Protein AF-A0A058ZKD7-F1 (afdb_monomer)

Mean predicted aligned error: 8.3 Å

Organism: NCBI:txid1461693

Sequence (115 aa):
MIVILTISFACASMIALSAYLQVDASWWKGIAATIALFIGGIAVIWLLQSSDGFDATSPAAFLGFGLWLCALMVGLGVLAALLLRRWVKPAKVVTMTFGISFVLCSGGLILASFT

Secondary structure (DSSP, 8-state):
-HHHHHHHHHHHHHHHHHHHHHHHS-HHHHHHHHHHHHHHHHHHHHHHHTSTT--TTSHHHHHHHHHHHHHHHHHHHHHHHHHHTTTS-HHHHHHHHHHHHHHHHHHHHHHHT--

Radius of gyration: 15.99 Å; Cα contacts (8 Å, |Δi|>4): 108; chains: 1; bounding box: 36×32×39 Å

Structure (mmCIF, N/CA/C/O backbone):
data_AF-A0A058ZKD7-F1
#
_entry.id   AF-A0A058ZKD7-F1
#
loop_
_atom_site.group_PDB
_atom_site.id
_atom_site.type_symbol
_atom_site.label_atom_id
_atom_site.label_alt_id
_atom_site.label_comp_id
_atom_site.label_asym_id
_atom_site.label_entity_id
_atom_site.label_seq_id
_atom_site.pdbx_PDB_ins_code
_atom_site.Cartn_x
_atom_site.Cartn_y
_atom_site.Cartn_z
_atom_site.occupancy
_atom_site.B_iso_or_equiv
_atom_site.auth_seq_id
_atom_site.auth_comp_id
_atom_site.auth_asym_id
_atom_site.auth_atom_id
_atom_site.pdbx_PDB_model_num
ATOM 1 N N . MET A 1 1 ? -5.279 -16.774 -12.443 1.00 69.81 1 MET A N 1
ATOM 2 C CA . MET A 1 1 ? -6.079 -16.455 -11.233 1.00 69.81 1 MET A CA 1
ATOM 3 C C . MET A 1 1 ? -5.268 -16.485 -9.938 1.00 69.81 1 MET A C 1
ATOM 5 O O . MET A 1 1 ? -5.333 -15.508 -9.209 1.00 69.81 1 MET A O 1
ATOM 9 N N . ILE A 1 2 ? -4.471 -17.529 -9.661 1.00 78.94 2 ILE A N 1
ATOM 10 C CA . ILE A 1 2 ? -3.653 -17.614 -8.427 1.00 78.94 2 ILE A CA 1
ATOM 11 C C . ILE A 1 2 ? -2.722 -16.401 -8.256 1.00 78.94 2 ILE A C 1
ATOM 13 O O . ILE A 1 2 ? -2.707 -15.804 -7.189 1.00 78.94 2 ILE A O 1
ATOM 17 N N . VAL A 1 3 ? -2.034 -15.978 -9.324 1.00 77.81 3 VAL A N 1
ATOM 18 C CA . VAL A 1 3 ? -1.133 -14.806 -9.311 1.00 77.81 3 VAL A CA 1
ATOM 19 C C . VAL A 1 3 ? -1.872 -13.491 -9.008 1.00 77.81 3 VAL A C 1
ATOM 21 O O . VAL A 1 3 ? -1.375 -12.647 -8.274 1.00 77.81 3 VAL A O 1
ATOM 24 N N . ILE A 1 4 ? -3.091 -13.320 -9.527 1.00 78.31 4 ILE A N 1
ATOM 25 C CA . ILE A 1 4 ? -3.909 -12.120 -9.278 1.00 78.31 4 ILE A CA 1
ATOM 26 C C . ILE A 1 4 ? -4.333 -12.064 -7.808 1.00 78.31 4 ILE A C 1
ATOM 28 O O . ILE A 1 4 ? -4.267 -11.009 -7.175 1.00 78.31 4 ILE A O 1
ATOM 32 N N . LEU A 1 5 ? -4.736 -13.208 -7.250 1.00 78.25 5 LEU A N 1
ATOM 33 C CA . LEU A 1 5 ? -5.132 -13.315 -5.850 1.00 78.25 5 LEU A CA 1
ATOM 34 C C . LEU A 1 5 ? -3.950 -13.084 -4.905 1.00 78.25 5 LEU A C 1
ATOM 36 O O . LEU A 1 5 ? -4.115 -12.373 -3.917 1.00 78.25 5 LEU A O 1
ATOM 40 N N . THR A 1 6 ? -2.760 -13.610 -5.209 1.00 79.31 6 THR A N 1
ATOM 41 C CA . THR A 1 6 ? -1.567 -13.379 -4.380 1.00 79.31 6 THR A CA 1
ATOM 42 C C . THR A 1 6 ? -1.103 -11.928 -4.425 1.00 79.31 6 THR A C 1
ATOM 44 O O . THR A 1 6 ? -0.797 -11.371 -3.372 1.00 79.31 6 THR A O 1
ATOM 47 N N . ILE A 1 7 ? -1.120 -11.276 -5.593 1.00 78.69 7 ILE A N 1
ATOM 48 C CA . ILE A 1 7 ? -0.797 -9.843 -5.709 1.00 78.69 7 ILE A CA 1
ATOM 49 C C . ILE A 1 7 ? -1.823 -8.998 -4.947 1.00 78.69 7 ILE A C 1
ATOM 51 O O . ILE A 1 7 ? -1.441 -8.118 -4.180 1.00 78.69 7 ILE A O 1
ATOM 55 N N . SER A 1 8 ? -3.116 -9.298 -5.091 1.00 76.19 8 SER A N 1
ATOM 56 C CA . SER A 1 8 ? -4.189 -8.591 -4.375 1.00 76.19 8 SER A CA 1
ATOM 57 C C . SER A 1 8 ? -4.083 -8.769 -2.861 1.00 76.19 8 SER A C 1
ATOM 59 O O . SER A 1 8 ? -4.287 -7.818 -2.109 1.00 76.19 8 SER A O 1
ATOM 61 N N . PHE A 1 9 ? -3.731 -9.975 -2.408 1.00 79.25 9 PHE A N 1
ATOM 62 C CA . PHE A 1 9 ? -3.499 -10.278 -0.999 1.00 79.25 9 PHE A CA 1
ATOM 63 C C . PHE A 1 9 ? -2.290 -9.513 -0.451 1.00 79.25 9 PHE A C 1
ATOM 65 O O . PHE A 1 9 ? -2.399 -8.869 0.591 1.00 79.25 9 PHE A O 1
ATOM 72 N N . ALA A 1 10 ? -1.165 -9.515 -1.174 1.00 78.19 10 ALA A N 1
ATOM 73 C CA . ALA A 1 10 ? 0.030 -8.761 -0.803 1.00 78.19 10 ALA A CA 1
ATOM 74 C C . ALA A 1 10 ? -0.272 -7.255 -0.708 1.00 78.19 10 ALA A C 1
ATOM 76 O O . ALA A 1 10 ? -0.006 -6.631 0.319 1.00 78.19 10 ALA A O 1
ATOM 77 N N . CYS A 1 11 ? -0.939 -6.703 -1.720 1.00 77.19 11 CYS A N 1
ATOM 78 C CA . CYS A 1 11 ? -1.404 -5.319 -1.767 1.00 77.19 11 CYS A CA 1
ATOM 79 C C . CYS A 1 11 ? -2.268 -4.950 -0.553 1.00 77.19 11 CYS A C 1
ATOM 81 O O . CYS A 1 11 ? -1.966 -4.008 0.182 1.00 77.19 11 CYS A O 1
ATOM 83 N N . ALA A 1 12 ? -3.320 -5.729 -0.301 1.00 74.38 12 ALA A N 1
ATOM 84 C CA . ALA A 1 12 ? -4.218 -5.512 0.827 1.00 74.38 12 ALA A CA 1
ATOM 85 C C . ALA A 1 12 ? -3.499 -5.638 2.176 1.00 74.38 12 ALA A C 1
ATOM 87 O O . ALA A 1 12 ? -3.773 -4.865 3.094 1.00 74.38 12 ALA A O 1
ATOM 88 N N . SER A 1 13 ? -2.543 -6.565 2.293 1.00 75.38 13 SER A N 1
ATOM 89 C CA . SER A 1 13 ? -1.756 -6.754 3.513 1.00 75.38 13 SER A CA 1
ATOM 90 C C . SER A 1 13 ? -0.836 -5.566 3.810 1.00 75.38 13 SER A C 1
ATOM 92 O O . SER A 1 13 ? -0.761 -5.145 4.961 1.00 75.38 13 SER A O 1
ATOM 94 N N . MET A 1 14 ? -0.217 -4.947 2.796 1.00 78.19 14 MET A N 1
ATOM 95 C CA . MET A 1 14 ? 0.610 -3.745 2.984 1.00 78.19 14 MET A CA 1
ATOM 96 C C . MET A 1 14 ? -0.228 -2.525 3.384 1.00 78.19 14 MET A C 1
ATOM 98 O O . MET A 1 14 ? 0.175 -1.748 4.255 1.00 78.19 14 MET A O 1
ATOM 102 N N . ILE A 1 15 ? -1.423 -2.379 2.806 1.00 76.94 15 ILE A N 1
ATOM 103 C CA . ILE A 1 15 ? -2.373 -1.316 3.171 1.00 76.94 15 ILE A CA 1
ATOM 104 C C . ILE A 1 15 ? -2.871 -1.510 4.611 1.00 76.94 15 ILE A C 1
ATOM 106 O O . ILE A 1 15 ? -2.923 -0.565 5.396 1.00 76.94 15 ILE A O 1
ATOM 110 N N . ALA A 1 16 ? -3.200 -2.743 4.993 1.00 71.19 16 ALA A N 1
ATOM 111 C CA . ALA A 1 16 ? -3.658 -3.061 6.341 1.00 71.19 16 ALA A CA 1
ATOM 112 C C . ALA A 1 16 ? -2.548 -2.893 7.392 1.00 71.19 16 ALA A C 1
ATOM 114 O O . ALA A 1 16 ? -2.804 -2.374 8.479 1.00 71.19 16 ALA A O 1
ATOM 115 N N . LEU A 1 17 ? -1.312 -3.282 7.062 1.00 75.12 17 LEU A N 1
ATOM 116 C CA . LEU A 1 17 ? -0.146 -3.136 7.934 1.00 75.12 17 LEU A CA 1
ATOM 117 C C . LEU A 1 17 ? 0.207 -1.663 8.164 1.00 75.12 17 LEU A C 1
ATOM 119 O O . LEU A 1 17 ? 0.413 -1.253 9.304 1.00 75.12 17 LEU A O 1
ATOM 123 N N . SER A 1 18 ? 0.237 -0.854 7.104 1.00 77.00 18 SER A N 1
ATOM 124 C CA . SER A 1 18 ? 0.450 0.594 7.233 1.00 77.00 18 SER A CA 1
ATOM 125 C C . SER A 1 18 ? -0.674 1.250 8.035 1.00 77.00 18 SER A C 1
ATOM 127 O O . SER A 1 18 ? -0.396 2.020 8.950 1.00 77.00 18 SER A O 1
ATOM 129 N N . ALA A 1 19 ? -1.929 0.860 7.794 1.00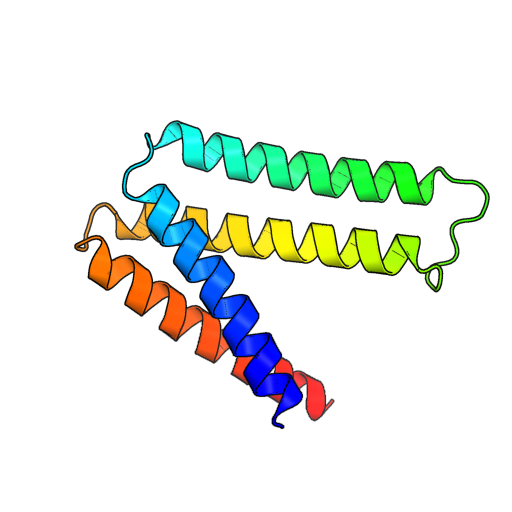 74.44 19 ALA A N 1
ATOM 130 C CA . ALA A 1 19 ? -3.055 1.322 8.596 1.00 74.44 19 ALA A CA 1
ATOM 131 C C . ALA A 1 19 ? -2.895 0.975 10.088 1.00 74.44 19 ALA A C 1
ATOM 133 O O . ALA A 1 19 ? -3.135 1.834 10.932 1.00 74.44 19 ALA A O 1
ATOM 134 N N . TYR A 1 20 ? -2.459 -0.248 10.418 1.00 74.56 20 TYR A N 1
ATOM 135 C CA . TYR A 1 20 ? -2.198 -0.683 11.796 1.00 74.56 20 TYR A CA 1
ATOM 136 C C . TYR A 1 20 ? -1.110 0.154 12.475 1.00 74.56 20 TYR A C 1
ATOM 138 O O . TYR A 1 20 ? -1.329 0.673 13.568 1.00 74.56 20 TYR A O 1
ATOM 146 N N . LEU A 1 21 ? 0.034 0.338 11.807 1.00 74.50 21 LEU A N 1
ATOM 147 C CA . LEU A 1 21 ? 1.158 1.126 12.327 1.00 74.50 21 LEU A CA 1
ATOM 148 C C . LEU A 1 21 ? 0.767 2.588 12.591 1.00 74.50 21 LEU A C 1
ATOM 150 O O . LEU A 1 21 ? 1.307 3.226 13.495 1.00 74.50 21 LEU A O 1
ATOM 154 N N . GLN A 1 22 ? -0.209 3.111 11.845 1.00 75.00 22 GLN A N 1
ATOM 155 C CA . GLN A 1 22 ? -0.757 4.446 12.059 1.00 75.00 22 GLN A CA 1
ATOM 156 C C . GLN A 1 22 ? -1.594 4.591 13.331 1.00 75.00 22 GLN A C 1
ATOM 158 O O . GLN A 1 22 ? -1.772 5.719 13.796 1.00 75.00 22 GLN A O 1
ATOM 163 N N . VAL A 1 23 ? -2.169 3.502 13.852 1.00 68.94 23 VAL A N 1
ATOM 164 C CA . VAL A 1 23 ? -3.132 3.591 14.959 1.00 68.94 23 VAL A CA 1
ATOM 165 C C . VAL A 1 23 ? -2.450 4.017 16.260 1.00 68.94 23 VAL A C 1
ATOM 167 O O . VAL A 1 23 ? -3.008 4.843 16.981 1.00 68.94 23 VAL A O 1
ATOM 170 N N . ASP A 1 24 ? -1.225 3.543 16.501 1.00 67.19 24 ASP A N 1
ATOM 171 C CA . ASP A 1 24 ? -0.421 3.903 17.679 1.00 67.19 24 ASP A CA 1
ATOM 172 C C . ASP A 1 24 ? 0.495 5.119 17.443 1.00 67.19 24 ASP A C 1
ATOM 174 O O . ASP A 1 24 ? 1.051 5.698 18.380 1.00 67.19 24 ASP A O 1
ATOM 178 N N . ALA A 1 25 ? 0.657 5.551 16.190 1.00 64.62 25 ALA A N 1
ATOM 179 C CA . ALA A 1 25 ? 1.473 6.707 15.850 1.00 64.62 25 ALA A CA 1
ATOM 180 C C . ALA A 1 25 ? 0.752 8.038 16.145 1.00 64.62 25 ALA A C 1
ATOM 182 O O . ALA A 1 25 ? -0.472 8.184 16.038 1.00 64.62 25 ALA A O 1
ATOM 183 N N . SER A 1 26 ? 1.528 9.079 16.471 1.00 69.50 26 SER A N 1
ATOM 184 C CA . SER A 1 26 ? 0.977 10.433 16.551 1.00 69.50 26 SER A CA 1
ATOM 185 C C . SER A 1 26 ? 0.414 10.845 15.185 1.00 69.50 26 SER A C 1
ATOM 187 O O . SER A 1 26 ? 1.002 10.545 14.146 1.00 69.50 26 SER A O 1
ATOM 189 N N . TRP A 1 27 ? -0.728 11.547 15.172 1.00 67.12 27 TRP A N 1
ATOM 190 C CA . TRP A 1 27 ? -1.494 11.800 13.935 1.00 67.12 27 TRP A CA 1
ATOM 191 C C . TRP A 1 27 ? -0.652 12.491 12.836 1.00 67.12 27 TRP A C 1
ATOM 193 O O . TRP A 1 27 ? -0.854 12.264 11.647 1.00 67.12 27 TRP A O 1
ATOM 203 N N . TRP A 1 28 ? 0.356 13.270 13.251 1.00 66.50 28 TRP A N 1
ATOM 204 C CA . TRP A 1 28 ? 1.233 14.061 12.390 1.00 66.50 28 TRP A CA 1
ATOM 205 C C . TRP A 1 28 ? 2.282 13.193 11.703 1.00 66.50 28 TRP A C 1
ATOM 207 O O . TRP A 1 28 ? 2.613 13.450 10.550 1.00 66.50 28 TRP A O 1
ATOM 217 N N . LYS A 1 29 ? 2.776 12.142 12.378 1.00 71.94 29 LYS A N 1
ATOM 218 C CA . LYS A 1 29 ? 3.749 11.204 11.796 1.00 71.94 29 LYS A CA 1
ATOM 219 C C . LYS A 1 29 ? 3.164 10.503 10.587 1.00 71.94 29 LYS A C 1
ATOM 221 O O . LYS A 1 29 ? 3.880 10.248 9.629 1.00 71.94 29 LYS A O 1
ATOM 226 N N . GLY A 1 30 ? 1.860 10.246 10.621 1.00 68.81 30 GLY A N 1
ATOM 227 C CA . GLY A 1 30 ? 1.208 9.601 9.510 1.00 68.81 30 GLY A CA 1
ATOM 228 C C . GLY A 1 30 ? 1.126 10.465 8.263 1.00 68.81 30 GLY A C 1
ATOM 229 O O . GLY A 1 30 ? 1.530 10.038 7.188 1.00 68.81 30 GLY A O 1
ATOM 230 N N . ILE A 1 31 ? 0.679 11.706 8.431 1.00 70.75 31 ILE A N 1
ATOM 231 C CA . ILE A 1 31 ? 0.640 12.691 7.348 1.00 70.75 31 ILE A CA 1
ATOM 232 C C . ILE A 1 31 ? 2.056 12.946 6.810 1.00 70.75 31 ILE A C 1
ATOM 234 O O . ILE A 1 31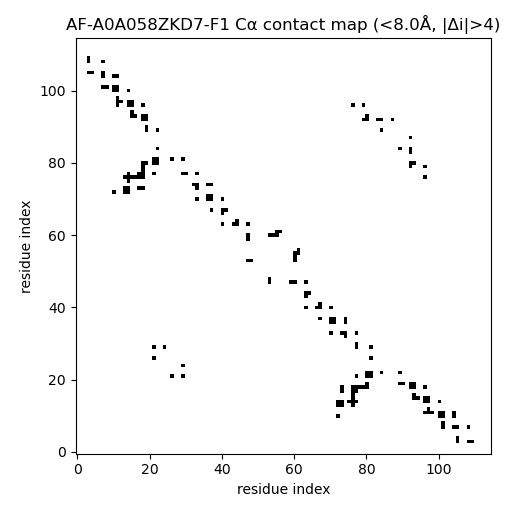 ? 2.266 12.921 5.600 1.00 70.75 31 ILE A O 1
ATOM 238 N N . ALA A 1 32 ? 3.041 13.112 7.698 1.00 76.12 32 ALA A N 1
ATOM 239 C CA . ALA A 1 32 ? 4.436 13.315 7.318 1.00 76.12 32 ALA A CA 1
ATOM 240 C C . ALA A 1 32 ? 5.014 12.127 6.531 1.00 76.12 32 ALA A C 1
ATOM 242 O O . ALA A 1 32 ? 5.688 12.342 5.528 1.00 76.12 32 ALA A O 1
ATOM 243 N N . ALA A 1 33 ? 4.719 10.887 6.938 1.00 70.81 33 ALA A N 1
ATOM 244 C CA . ALA A 1 33 ? 5.161 9.687 6.230 1.00 70.81 33 ALA A CA 1
ATOM 245 C C . ALA A 1 33 ? 4.553 9.593 4.824 1.00 70.81 33 ALA A C 1
ATOM 247 O O . ALA A 1 33 ? 5.278 9.329 3.867 1.00 70.81 33 ALA A O 1
ATOM 248 N N . THR A 1 34 ? 3.253 9.871 4.673 1.00 69.75 34 THR A N 1
ATOM 249 C CA . THR A 1 34 ? 2.598 9.885 3.355 1.00 69.75 34 THR A CA 1
ATOM 250 C C . THR A 1 34 ? 3.190 10.955 2.443 1.00 69.75 34 THR A C 1
ATOM 252 O O . THR A 1 34 ? 3.478 10.674 1.282 1.00 69.75 34 THR A O 1
ATOM 255 N N . ILE A 1 35 ? 3.420 12.165 2.962 1.00 76.12 35 ILE A N 1
ATOM 256 C CA . ILE A 1 35 ? 4.031 13.259 2.194 1.00 76.12 35 ILE A CA 1
ATOM 257 C C . ILE A 1 35 ? 5.467 12.901 1.794 1.00 76.12 35 ILE A C 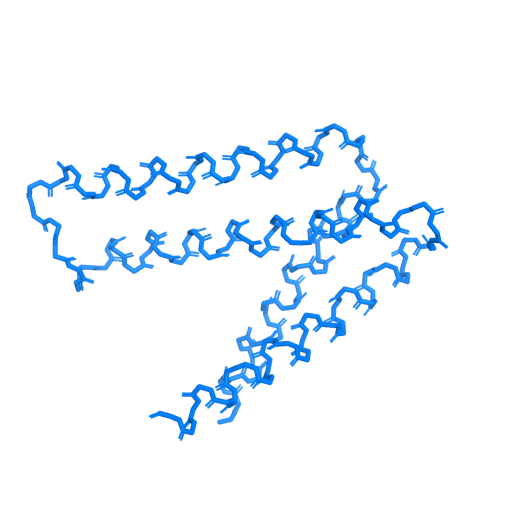1
ATOM 259 O O . ILE A 1 35 ? 5.832 13.070 0.634 1.00 76.12 35 ILE A O 1
ATOM 263 N N . ALA A 1 36 ? 6.269 12.365 2.717 1.00 74.75 36 ALA A N 1
ATOM 264 C CA . ALA A 1 36 ? 7.645 11.960 2.437 1.00 74.75 36 ALA A CA 1
ATOM 265 C C . ALA A 1 36 ? 7.717 10.852 1.375 1.00 74.75 36 ALA A C 1
ATOM 267 O O . ALA A 1 36 ? 8.547 10.926 0.474 1.00 74.75 36 ALA A O 1
ATOM 268 N N . LEU A 1 37 ? 6.821 9.861 1.437 1.00 73.88 37 LEU A N 1
ATOM 269 C CA . LEU A 1 37 ? 6.731 8.794 0.437 1.00 73.88 37 LEU A CA 1
ATOM 270 C C . LEU A 1 37 ? 6.269 9.313 -0.928 1.00 73.88 37 LEU A C 1
ATOM 272 O O . LEU A 1 37 ? 6.803 8.891 -1.950 1.00 73.88 37 LEU A O 1
ATOM 276 N N . PHE A 1 38 ? 5.321 10.251 -0.955 1.00 73.88 38 PHE A N 1
ATOM 277 C CA . PHE A 1 38 ? 4.851 10.867 -2.195 1.00 73.88 38 PHE A CA 1
ATOM 278 C C . PHE A 1 38 ? 5.950 11.700 -2.869 1.00 73.88 38 PHE A C 1
ATOM 280 O O . PHE A 1 38 ? 6.227 11.519 -4.055 1.00 73.88 38 PHE A O 1
ATOM 287 N N . ILE A 1 39 ? 6.632 12.558 -2.103 1.00 79.69 39 ILE A N 1
ATOM 288 C CA . ILE A 1 39 ? 7.757 13.367 -2.595 1.00 79.69 39 ILE A CA 1
ATOM 289 C C . ILE A 1 39 ? 8.918 12.465 -3.024 1.00 79.69 39 ILE A C 1
ATOM 291 O O . ILE A 1 39 ? 9.484 12.671 -4.094 1.00 79.69 39 ILE A O 1
ATOM 295 N N . GLY A 1 40 ? 9.243 11.439 -2.232 1.00 75.38 40 GLY A N 1
ATOM 296 C CA . GLY A 1 40 ? 10.270 10.455 -2.569 1.00 75.38 40 GLY A CA 1
ATOM 297 C C . GLY A 1 40 ? 9.961 9.716 -3.872 1.00 75.38 40 GLY A C 1
ATOM 298 O O . GLY A 1 40 ? 10.836 9.590 -4.723 1.00 75.38 40 GLY A O 1
ATOM 299 N N . GLY A 1 41 ? 8.706 9.304 -4.078 1.00 71.06 41 GLY A N 1
ATOM 300 C CA . GLY A 1 41 ? 8.259 8.680 -5.324 1.00 71.06 41 GLY A CA 1
ATOM 301 C C . GLY A 1 41 ? 8.400 9.602 -6.540 1.00 71.06 41 GLY A C 1
ATOM 302 O O . GLY A 1 41 ? 8.896 9.168 -7.577 1.00 71.06 41 GLY A O 1
ATOM 303 N N . ILE A 1 42 ? 8.032 10.882 -6.409 1.00 75.62 42 ILE A N 1
ATOM 304 C CA . ILE A 1 42 ? 8.221 11.882 -7.474 1.00 75.62 42 ILE A CA 1
ATOM 305 C C . ILE A 1 42 ? 9.709 12.090 -7.770 1.00 75.62 42 ILE A C 1
ATOM 307 O O . ILE A 1 42 ? 10.099 12.087 -8.934 1.00 75.62 42 ILE A O 1
ATOM 311 N N . ALA A 1 43 ? 10.544 12.230 -6.737 1.00 77.44 43 ALA A N 1
ATOM 312 C CA . ALA A 1 43 ? 11.984 12.429 -6.894 1.00 77.44 43 ALA A CA 1
ATOM 313 C C . ALA A 1 43 ? 12.656 11.248 -7.610 1.00 77.44 43 ALA A C 1
ATOM 315 O O . ALA A 1 43 ? 13.509 11.460 -8.468 1.00 77.44 43 ALA A O 1
ATOM 316 N N . VAL A 1 44 ? 12.237 10.015 -7.310 1.00 71.94 44 VAL A N 1
ATOM 317 C CA . VAL A 1 44 ? 12.719 8.805 -7.993 1.00 71.94 44 VAL A CA 1
ATOM 318 C C . VAL A 1 44 ? 12.359 8.832 -9.479 1.00 71.94 44 VAL A C 1
ATOM 320 O O . VAL A 1 44 ? 13.235 8.602 -10.307 1.00 71.94 44 VAL A O 1
ATOM 323 N N . ILE A 1 45 ? 11.112 9.167 -9.831 1.00 68.75 45 ILE A N 1
ATOM 324 C CA . ILE A 1 45 ? 10.684 9.289 -11.237 1.00 68.75 45 ILE A CA 1
ATOM 325 C C . ILE A 1 45 ? 11.488 10.376 -11.959 1.00 68.75 45 ILE A C 1
ATOM 327 O O . ILE A 1 45 ? 11.936 10.163 -13.083 1.00 68.75 45 ILE A O 1
ATOM 331 N N . TRP A 1 46 ? 11.708 11.517 -11.306 1.00 73.69 46 TRP A N 1
ATOM 332 C CA . TRP A 1 46 ? 12.452 12.640 -11.877 1.00 73.69 46 TRP A CA 1
ATOM 333 C C . TRP A 1 46 ? 13.926 12.286 -12.125 1.00 73.69 46 TRP A C 1
ATOM 335 O O . TRP A 1 46 ? 14.451 12.536 -13.206 1.00 73.69 46 TRP A O 1
ATOM 345 N N . LEU A 1 47 ? 14.575 11.626 -11.160 1.00 73.19 47 LEU A N 1
ATOM 346 C CA . LEU A 1 47 ? 15.950 11.129 -11.294 1.00 73.19 47 LEU A CA 1
ATOM 347 C C . LEU A 1 47 ? 16.084 10.083 -12.405 1.00 73.19 47 LEU A C 1
ATOM 349 O O . LEU A 1 47 ? 17.070 10.093 -13.137 1.00 73.19 47 LEU A O 1
ATOM 353 N N . LEU A 1 48 ? 15.095 9.198 -12.540 1.00 67.25 48 LEU A N 1
ATOM 354 C CA . LEU A 1 48 ? 15.049 8.200 -13.606 1.00 67.25 48 LEU A CA 1
ATOM 355 C C . LEU A 1 48 ? 14.934 8.867 -14.984 1.00 67.25 48 LEU A C 1
ATOM 357 O O . LEU A 1 48 ? 15.696 8.520 -15.882 1.00 67.25 48 LEU A O 1
ATOM 361 N N . GLN A 1 49 ? 14.062 9.869 -15.133 1.00 69.19 49 GLN A N 1
ATOM 362 C CA . GLN A 1 49 ? 13.883 10.609 -16.389 1.00 69.19 49 GLN A CA 1
ATOM 363 C C . GLN A 1 49 ? 15.095 11.459 -16.792 1.00 69.19 49 GLN A C 1
ATOM 365 O O . GLN A 1 49 ? 15.332 11.635 -17.982 1.00 69.19 49 GLN A O 1
ATOM 370 N N . SER A 1 50 ? 15.867 11.977 -15.832 1.00 66.81 50 SER A N 1
ATOM 371 C CA . SER A 1 50 ? 17.096 12.737 -16.110 1.00 66.81 50 SER A CA 1
ATOM 372 C C . SER A 1 50 ? 18.309 11.870 -16.462 1.00 66.81 50 SER A C 1
ATOM 374 O O . SER A 1 50 ? 19.376 12.421 -16.726 1.00 66.81 50 SER A O 1
ATOM 376 N N . SER A 1 51 ? 18.190 10.539 -16.452 1.00 67.56 51 SER A N 1
ATOM 377 C CA . SER A 1 51 ? 19.285 9.671 -16.887 1.00 67.56 51 SER A CA 1
ATOM 378 C C . SER A 1 51 ? 19.284 9.522 -18.413 1.00 67.56 51 SER A C 1
ATOM 380 O O . SER A 1 51 ? 18.334 8.997 -18.997 1.00 67.56 51 SER A O 1
ATOM 382 N N . ASP A 1 52 ? 20.357 9.987 -19.058 1.00 55.56 52 ASP A N 1
ATOM 383 C C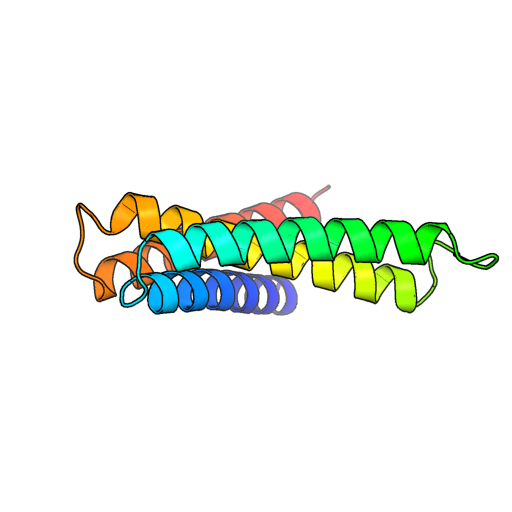A . ASP A 1 52 ? 20.614 9.788 -20.489 1.00 55.56 52 ASP A CA 1
ATOM 384 C C . ASP A 1 52 ? 20.790 8.281 -20.758 1.00 55.56 52 ASP A C 1
ATOM 386 O O . ASP A 1 52 ? 21.869 7.715 -20.588 1.00 55.56 52 ASP A O 1
ATOM 390 N N . GLY A 1 53 ? 19.688 7.601 -21.085 1.00 57.28 53 GLY A N 1
ATOM 391 C CA . GLY A 1 53 ? 19.606 6.136 -21.178 1.00 57.28 53 GLY A CA 1
ATOM 392 C C . GLY A 1 53 ? 18.325 5.528 -20.597 1.00 57.28 53 GLY A C 1
ATOM 393 O O . GLY A 1 53 ? 18.187 4.304 -20.570 1.00 57.28 53 GLY A O 1
ATOM 394 N N . PHE A 1 54 ? 17.388 6.354 -20.120 1.00 59.22 54 PHE A N 1
ATOM 395 C CA . PHE A 1 54 ? 16.104 5.891 -19.606 1.00 59.22 54 PHE A CA 1
ATOM 396 C C . PHE A 1 54 ? 15.194 5.348 -20.715 1.00 59.22 54 PHE A C 1
ATOM 398 O O . PHE A 1 54 ? 14.380 6.064 -21.296 1.00 59.22 54 PHE A O 1
ATOM 405 N N . ASP A 1 55 ? 15.296 4.046 -20.964 1.00 64.69 55 ASP A N 1
ATOM 406 C CA . ASP A 1 55 ? 14.264 3.303 -21.676 1.00 64.69 55 ASP A CA 1
ATOM 407 C C . ASP A 1 55 ? 13.138 2.916 -20.711 1.00 64.69 55 ASP A C 1
ATOM 409 O O . ASP A 1 55 ? 13.378 2.406 -19.610 1.00 64.69 55 ASP A O 1
ATOM 413 N N . ALA A 1 56 ? 11.885 3.089 -21.144 1.00 61.47 56 ALA A N 1
ATOM 414 C CA . ALA A 1 56 ? 10.692 2.687 -20.387 1.00 61.47 56 ALA A CA 1
ATOM 415 C C . ALA A 1 56 ? 10.630 1.167 -20.112 1.00 61.47 56 ALA A C 1
ATOM 417 O O . ALA A 1 56 ? 9.838 0.709 -19.292 1.00 61.47 56 ALA A O 1
ATOM 418 N N . THR A 1 57 ? 11.473 0.388 -20.791 1.00 66.12 57 THR A N 1
ATOM 419 C CA . THR A 1 57 ? 11.644 -1.060 -20.629 1.00 66.12 57 THR A CA 1
ATOM 420 C C . THR A 1 57 ? 12.826 -1.428 -19.731 1.00 66.12 57 THR A C 1
ATOM 422 O O . THR A 1 57 ? 13.048 -2.609 -19.457 1.00 66.12 57 THR A O 1
ATOM 425 N N . SER A 1 58 ? 13.589 -0.443 -19.250 1.00 71.56 58 SER A N 1
ATOM 426 C CA . SER A 1 58 ? 14.728 -0.688 -18.373 1.00 71.56 58 SER A CA 1
ATOM 427 C C . SER A 1 58 ? 14.265 -1.253 -17.019 1.00 71.56 58 SER A C 1
ATOM 429 O O . SER A 1 58 ? 13.243 -0.822 -16.473 1.00 71.56 58 SER A O 1
ATOM 431 N N . PRO A 1 59 ? 15.021 -2.184 -16.407 1.00 72.31 59 PRO A N 1
ATOM 432 C CA . PRO A 1 59 ? 14.697 -2.711 -15.078 1.00 72.31 59 PRO A CA 1
ATOM 433 C C . PRO A 1 59 ? 14.539 -1.613 -14.014 1.00 72.31 59 PRO A C 1
ATOM 435 O O . PRO A 1 59 ? 13.732 -1.742 -13.094 1.00 72.31 59 PRO A O 1
ATOM 438 N N . ALA A 1 60 ? 15.276 -0.509 -14.161 1.00 70.25 60 ALA A N 1
ATOM 439 C CA . ALA A 1 60 ? 15.206 0.643 -13.271 1.00 70.25 60 ALA A CA 1
ATOM 440 C C . ALA A 1 60 ? 13.852 1.374 -13.354 1.00 70.25 60 ALA A C 1
ATOM 442 O O . ALA A 1 60 ? 13.324 1.785 -12.320 1.00 70.25 60 ALA A O 1
ATOM 443 N N . ALA A 1 61 ? 13.247 1.471 -14.545 1.00 68.50 61 ALA A N 1
ATOM 444 C CA . ALA A 1 61 ? 11.908 2.034 -14.727 1.00 68.50 61 ALA A CA 1
ATOM 445 C C . ALA A 1 61 ? 10.839 1.200 -14.002 1.00 68.50 61 ALA A C 1
ATOM 447 O O . ALA A 1 61 ? 10.003 1.749 -13.282 1.00 68.50 61 ALA A O 1
ATOM 448 N N . PHE A 1 62 ? 10.911 -0.131 -14.120 1.00 71.31 62 PHE A N 1
ATOM 449 C CA . PHE A 1 62 ? 9.998 -1.042 -13.421 1.00 71.31 62 PHE A CA 1
ATOM 450 C C . PHE A 1 62 ? 10.156 -0.979 -11.900 1.00 71.31 62 PHE A C 1
ATOM 452 O O . PHE A 1 62 ? 9.156 -0.978 -11.179 1.00 71.31 62 PHE A O 1
ATOM 459 N N . LEU A 1 63 ? 11.392 -0.879 -11.401 1.00 71.69 63 LEU A N 1
ATOM 460 C CA . LEU A 1 63 ? 11.654 -0.698 -9.972 1.00 71.69 63 LEU A CA 1
ATOM 461 C C . LEU A 1 63 ? 11.122 0.645 -9.464 1.00 71.69 63 LEU A C 1
ATOM 463 O O . LEU A 1 63 ? 10.476 0.679 -8.418 1.00 71.69 63 LEU A O 1
ATOM 467 N N . GLY A 1 64 ? 11.331 1.732 -10.211 1.00 71.06 64 GLY A N 1
ATOM 468 C CA . GLY A 1 64 ? 10.794 3.052 -9.874 1.00 71.06 64 GLY A CA 1
ATOM 469 C C . GLY A 1 64 ? 9.266 3.065 -9.830 1.00 71.06 64 GLY A C 1
ATOM 470 O O . GLY A 1 64 ? 8.676 3.553 -8.866 1.00 71.06 64 GLY A O 1
ATOM 471 N N . PHE A 1 65 ? 8.619 2.453 -10.825 1.00 73.94 65 PHE A N 1
ATOM 472 C CA . PHE A 1 65 ? 7.163 2.318 -10.863 1.00 73.94 65 PHE A CA 1
ATOM 473 C C . PHE A 1 65 ? 6.628 1.464 -9.706 1.00 73.94 65 PHE A C 1
ATOM 475 O O . PHE A 1 65 ? 5.654 1.842 -9.056 1.00 73.94 65 PHE A O 1
ATOM 482 N N . GLY A 1 66 ? 7.296 0.349 -9.392 1.00 72.50 66 GLY A N 1
ATOM 483 C CA . GLY A 1 66 ? 6.962 -0.487 -8.239 1.00 72.50 66 GLY A CA 1
ATOM 484 C C . GLY A 1 66 ? 7.097 0.260 -6.910 1.00 72.50 66 GLY A C 1
ATOM 485 O O . GLY A 1 66 ? 6.220 0.155 -6.051 1.00 72.50 66 GLY A O 1
ATOM 486 N N . LEU A 1 67 ? 8.150 1.068 -6.755 1.00 71.19 67 LEU A N 1
ATOM 487 C CA . LEU A 1 67 ? 8.365 1.898 -5.568 1.00 71.19 67 LEU A CA 1
ATOM 488 C C . LEU A 1 67 ? 7.261 2.953 -5.412 1.00 71.19 67 LEU A C 1
ATOM 490 O O . LEU A 1 67 ? 6.738 3.150 -4.314 1.00 71.19 67 LEU A O 1
ATOM 494 N N . TRP A 1 68 ? 6.876 3.593 -6.518 1.00 75.44 68 TRP A N 1
ATOM 495 C CA . TRP A 1 68 ? 5.801 4.583 -6.550 1.00 75.44 68 TRP A CA 1
ATOM 496 C C . TRP A 1 68 ? 4.437 3.969 -6.214 1.00 75.44 68 TRP A C 1
ATOM 498 O O . TRP A 1 68 ? 3.703 4.504 -5.381 1.00 75.44 68 TRP A O 1
ATOM 508 N N . LEU A 1 69 ? 4.125 2.800 -6.783 1.00 76.81 69 LEU A N 1
ATOM 509 C CA . LEU A 1 69 ? 2.928 2.037 -6.428 1.00 76.81 69 LEU A CA 1
ATOM 510 C C . LEU A 1 69 ? 2.909 1.693 -4.937 1.00 76.81 69 LEU A C 1
ATOM 512 O O . LEU A 1 69 ? 1.904 1.927 -4.272 1.00 76.81 69 LEU A O 1
ATOM 516 N N . CYS A 1 70 ? 4.024 1.197 -4.396 1.00 75.12 70 CYS A N 1
ATOM 517 C CA . CYS A 1 70 ? 4.147 0.850 -2.981 1.00 75.12 70 CYS A CA 1
ATOM 518 C C . CYS A 1 70 ? 3.906 2.069 -2.071 1.00 75.12 70 CYS A C 1
ATOM 520 O O . CYS A 1 70 ? 3.146 1.986 -1.103 1.00 75.12 70 CYS A O 1
ATOM 522 N N . ALA A 1 71 ? 4.466 3.230 -2.430 1.00 73.62 71 ALA A N 1
ATOM 523 C CA . ALA A 1 71 ? 4.231 4.494 -1.735 1.00 73.62 71 ALA A CA 1
ATOM 524 C C . ALA A 1 71 ? 2.742 4.890 -1.719 1.00 73.62 71 ALA A C 1
ATOM 526 O O . ALA A 1 71 ? 2.231 5.303 -0.674 1.00 73.62 71 ALA A O 1
ATOM 527 N N . LEU A 1 72 ? 2.021 4.706 -2.834 1.00 76.75 72 LEU A N 1
ATOM 528 C CA . LEU A 1 72 ? 0.571 4.930 -2.886 1.00 76.75 72 LEU A CA 1
ATOM 529 C C . LEU A 1 72 ? -0.203 3.973 -1.976 1.00 76.75 72 LEU A C 1
ATOM 531 O O . LEU A 1 72 ? -1.123 4.410 -1.283 1.00 76.75 72 LEU A O 1
ATOM 535 N N . MET A 1 73 ? 0.168 2.689 -1.942 1.00 78.50 73 MET A N 1
ATOM 536 C CA . MET A 1 73 ? -0.499 1.704 -1.079 1.00 78.50 73 MET A CA 1
ATOM 537 C C . MET A 1 73 ? -0.360 2.084 0.395 1.00 78.50 73 MET A C 1
ATOM 539 O O . MET A 1 73 ? -1.343 2.101 1.136 1.00 78.50 73 MET A O 1
ATOM 543 N N . VAL A 1 74 ? 0.854 2.450 0.810 1.00 77.38 74 VAL A N 1
ATOM 544 C CA . VAL A 1 74 ? 1.112 2.910 2.177 1.00 77.38 74 VAL A C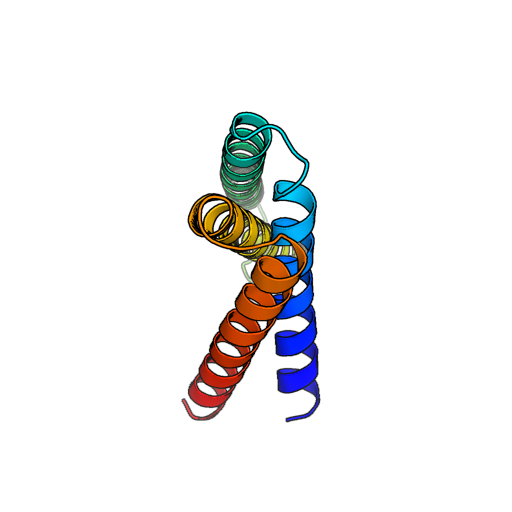A 1
ATOM 545 C C . VAL A 1 74 ? 0.295 4.165 2.472 1.00 77.38 74 VAL A C 1
ATOM 547 O O . VAL A 1 74 ? -0.404 4.203 3.481 1.00 77.38 74 VAL A O 1
ATOM 550 N N . GLY A 1 75 ? 0.297 5.153 1.570 1.00 77.88 75 GLY A N 1
ATOM 551 C CA . GLY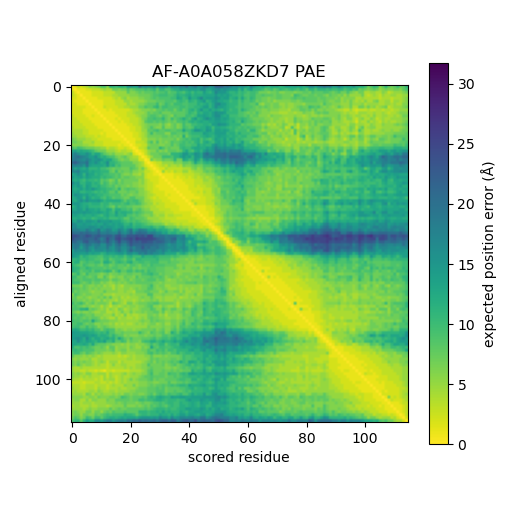 A 1 75 ? -0.485 6.385 1.718 1.00 77.88 75 GLY A CA 1
ATOM 552 C C . GLY A 1 75 ? -1.992 6.149 1.874 1.00 77.88 75 GLY A C 1
ATOM 553 O O . GLY A 1 75 ? -2.635 6.792 2.707 1.00 77.88 75 GLY A O 1
ATOM 554 N N . LEU A 1 76 ? -2.558 5.190 1.136 1.00 76.94 76 LEU A N 1
ATOM 555 C CA . LEU A 1 76 ? -3.959 4.782 1.280 1.00 76.94 76 LEU A CA 1
ATOM 556 C C . LEU A 1 76 ? -4.236 4.132 2.641 1.00 76.94 76 LEU A C 1
ATOM 558 O O . LEU A 1 76 ? -5.249 4.447 3.269 1.00 76.94 76 LEU A O 1
ATOM 562 N N . GLY A 1 77 ? -3.330 3.279 3.129 1.00 77.00 77 GLY A N 1
ATOM 563 C CA . GLY A 1 77 ? -3.438 2.673 4.460 1.00 77.00 77 GLY A CA 1
ATOM 564 C C . GLY A 1 77 ? -3.393 3.711 5.578 1.00 77.00 77 GLY A C 1
ATOM 565 O O . GLY A 1 77 ? -4.235 3.692 6.480 1.00 77.00 77 GLY A O 1
ATOM 566 N N . VAL A 1 78 ? -2.488 4.687 5.462 1.00 75.88 78 VAL A N 1
ATOM 567 C CA . VAL A 1 78 ? -2.408 5.850 6.357 1.00 75.88 78 VAL A CA 1
ATOM 568 C C . VAL A 1 78 ? -3.727 6.623 6.399 1.00 75.88 78 VAL A C 1
ATOM 570 O O . VAL A 1 78 ? -4.247 6.908 7.480 1.00 75.88 78 VAL A O 1
ATOM 573 N N . LEU A 1 79 ? -4.250 6.996 5.227 1.00 79.06 79 LEU A N 1
ATOM 574 C CA . LEU A 1 79 ? -5.469 7.796 5.106 1.00 79.06 79 LEU A CA 1
ATOM 575 C C . LEU A 1 79 ? -6.660 7.067 5.716 1.00 79.06 79 LEU A C 1
ATOM 577 O O . LEU A 1 79 ? -7.408 7.652 6.502 1.00 79.06 79 LEU A O 1
ATOM 581 N N . ALA A 1 80 ? -6.800 5.780 5.405 1.00 79.00 80 ALA A N 1
ATOM 582 C CA . ALA A 1 80 ? -7.864 4.964 5.956 1.00 79.00 80 ALA A CA 1
ATOM 583 C C . ALA A 1 80 ? -7.764 4.872 7.485 1.00 79.00 80 ALA A C 1
ATOM 585 O O . ALA A 1 80 ? -8.762 5.079 8.174 1.00 79.00 80 ALA A O 1
ATOM 586 N N . ALA A 1 81 ? -6.567 4.668 8.039 1.00 76.75 81 ALA A N 1
ATOM 587 C CA . ALA A 1 81 ? -6.384 4.662 9.485 1.00 76.75 81 ALA A CA 1
ATOM 588 C C . ALA A 1 81 ? -6.724 6.006 10.136 1.00 76.75 81 ALA A C 1
ATOM 590 O O . ALA A 1 81 ? -7.397 6.015 11.161 1.00 76.75 81 ALA A O 1
ATOM 591 N N . LEU A 1 82 ? -6.333 7.138 9.543 1.00 76.50 82 LEU A N 1
ATOM 592 C CA . LEU A 1 82 ? -6.684 8.468 10.059 1.00 76.50 82 LEU A CA 1
ATOM 593 C C . LEU A 1 82 ? -8.199 8.716 10.050 1.00 76.50 82 LEU A C 1
ATOM 595 O O . LEU A 1 82 ? -8.736 9.238 11.029 1.00 76.50 82 LEU A O 1
ATOM 599 N N . LEU A 1 83 ? -8.888 8.305 8.982 1.00 79.75 83 LEU A N 1
ATOM 600 C CA . LEU A 1 83 ? -10.345 8.412 8.849 1.00 79.75 83 LEU A CA 1
ATOM 601 C C . LEU A 1 83 ? -11.085 7.528 9.866 1.00 79.75 83 LEU A C 1
ATOM 603 O O . LEU A 1 83 ? -12.046 7.971 10.496 1.00 79.75 83 LEU A O 1
ATOM 607 N N . LEU A 1 84 ? -10.630 6.287 10.050 1.00 76.94 84 LEU A N 1
ATOM 608 C CA . LEU A 1 84 ? -11.317 5.271 10.856 1.00 76.94 84 LEU A CA 1
ATOM 609 C C . LEU A 1 84 ? -10.941 5.305 12.349 1.00 76.94 84 LEU A C 1
ATOM 611 O O . LEU A 1 84 ? -11.758 4.922 13.189 1.00 76.94 84 LEU A O 1
ATOM 615 N N . ARG A 1 85 ? -9.757 5.825 12.700 1.00 73.12 85 ARG A N 1
ATOM 616 C CA . ARG A 1 85 ? -9.220 5.943 14.074 1.00 73.12 85 ARG A CA 1
ATOM 617 C C . ARG A 1 85 ? -10.189 6.574 15.072 1.00 73.12 85 ARG A C 1
ATOM 619 O O . ARG A 1 85 ? -10.148 6.245 16.252 1.00 73.12 85 ARG A O 1
ATOM 626 N N . ARG A 1 86 ? -11.025 7.518 14.628 1.00 73.94 86 ARG A N 1
ATOM 627 C CA . ARG A 1 86 ? -11.951 8.250 15.510 1.00 73.94 86 ARG A CA 1
ATOM 628 C C . ARG A 1 86 ? -13.210 7.449 15.859 1.00 73.94 86 ARG A C 1
ATOM 630 O O . ARG A 1 86 ? -13.855 7.751 16.856 1.00 73.94 86 ARG A O 1
ATOM 637 N N . TRP A 1 87 ? -13.554 6.450 15.052 1.00 74.88 87 TRP A N 1
ATOM 638 C CA . TRP A 1 87 ? -14.860 5.789 15.099 1.00 74.88 87 TRP A CA 1
ATOM 639 C C . TRP A 1 87 ? -14.775 4.309 15.462 1.00 74.88 87 TRP A C 1
ATOM 641 O O . TRP A 1 87 ? -15.779 3.712 15.850 1.00 74.88 87 TRP A O 1
ATOM 651 N N . VAL A 1 88 ? -13.600 3.691 15.315 1.00 79.00 88 VAL A N 1
ATOM 652 C CA . VAL A 1 88 ? -13.473 2.235 15.362 1.00 79.00 88 VAL A CA 1
ATOM 653 C C . VAL A 1 88 ? -12.227 1.800 16.134 1.00 79.00 88 VAL A C 1
ATOM 655 O O . VAL A 1 88 ? -11.177 2.432 16.068 1.00 79.00 88 VAL A O 1
ATOM 658 N N . LYS A 1 89 ? -12.339 0.677 16.856 1.00 80.50 89 LYS A N 1
ATOM 659 C CA . LYS A 1 89 ? -11.207 0.025 17.528 1.00 80.50 89 LYS A CA 1
ATOM 660 C C . LYS A 1 89 ? -10.105 -0.353 16.518 1.00 80.50 89 LYS A C 1
ATOM 662 O O . LYS A 1 89 ? -10.451 -0.815 15.428 1.00 80.50 89 LYS A O 1
ATOM 667 N N . PRO A 1 90 ? -8.817 -0.301 16.911 1.00 73.56 90 PRO A N 1
ATOM 668 C CA . PRO A 1 90 ? -7.661 -0.571 16.044 1.00 73.56 90 PRO A CA 1
ATOM 669 C C . PRO A 1 90 ? -7.795 -1.856 15.218 1.00 73.56 90 PRO A C 1
ATOM 671 O O . PRO A 1 90 ? -7.687 -1.839 13.997 1.00 73.56 90 PRO A O 1
ATOM 674 N N . ALA A 1 91 ? -8.145 -2.966 15.874 1.00 74.88 91 ALA A N 1
ATOM 675 C CA . ALA A 1 91 ? -8.283 -4.275 15.234 1.00 74.88 91 ALA A CA 1
ATOM 676 C C . ALA A 1 91 ? -9.355 -4.308 14.126 1.00 74.88 91 ALA A C 1
ATOM 678 O O . ALA A 1 91 ? -9.239 -5.042 13.143 1.00 74.88 91 ALA A O 1
ATOM 679 N N . LYS A 1 92 ? -10.406 -3.494 14.267 1.00 80.75 92 LYS A N 1
ATOM 680 C CA . LYS A 1 92 ? -11.492 -3.415 13.288 1.00 80.75 92 LYS A CA 1
ATOM 681 C C . LYS A 1 92 ? -11.158 -2.453 12.143 1.00 80.75 92 LYS A C 1
ATOM 683 O O . LYS A 1 92 ? -11.614 -2.684 11.031 1.00 80.75 92 LYS A O 1
ATOM 688 N N . VAL A 1 93 ? -10.302 -1.452 12.377 1.00 79.00 93 VAL A N 1
ATOM 689 C CA . VAL A 1 93 ? -9.718 -0.630 11.303 1.00 79.00 93 VAL A CA 1
ATOM 690 C C . VAL A 1 93 ? -8.935 -1.514 10.338 1.00 79.00 93 VAL A C 1
ATOM 692 O O . VAL A 1 93 ? -9.225 -1.486 9.151 1.00 79.00 93 VAL A O 1
ATOM 695 N N . VAL A 1 94 ? -8.025 -2.345 10.857 1.00 79.25 94 VAL A N 1
ATOM 696 C CA . VAL A 1 94 ? -7.143 -3.215 10.053 1.00 79.25 94 VAL A CA 1
ATOM 697 C C . VAL A 1 94 ? -7.922 -4.230 9.223 1.00 79.25 94 VAL A C 1
ATOM 699 O O . VAL A 1 94 ? -7.631 -4.432 8.049 1.00 79.25 94 VAL A O 1
ATOM 702 N N . THR A 1 95 ? -8.926 -4.875 9.816 1.00 78.88 95 THR A N 1
ATOM 703 C CA . THR A 1 95 ? -9.742 -5.866 9.097 1.00 78.88 95 THR A CA 1
ATOM 704 C C . THR A 1 95 ? -10.631 -5.215 8.038 1.00 78.88 95 THR A C 1
ATOM 706 O O . THR A 1 95 ? -10.787 -5.776 6.954 1.00 78.88 95 THR A O 1
ATOM 709 N N . MET A 1 96 ? -11.160 -4.014 8.301 1.00 82.06 96 MET A N 1
ATOM 710 C CA . MET A 1 96 ? -11.917 -3.246 7.307 1.00 82.06 96 MET A CA 1
ATOM 711 C C . MET A 1 96 ? -11.035 -2.763 6.156 1.00 82.06 96 MET A C 1
ATOM 713 O O . MET A 1 96 ? -11.416 -2.947 5.002 1.00 82.06 96 MET A O 1
ATOM 717 N N . THR A 1 97 ? -9.859 -2.192 6.436 1.00 82.00 97 THR A N 1
ATOM 718 C CA . THR A 1 97 ? -8.925 -1.779 5.378 1.00 82.00 97 THR A CA 1
ATOM 719 C C . THR A 1 97 ? -8.450 -2.965 4.566 1.00 82.00 97 THR A C 1
ATOM 721 O O . THR A 1 97 ? -8.513 -2.903 3.344 1.00 82.00 97 THR A O 1
ATOM 724 N N . PHE A 1 98 ? -8.073 -4.071 5.210 1.00 84.31 98 PHE A N 1
ATOM 725 C CA . PHE A 1 98 ? -7.696 -5.290 4.499 1.00 84.31 98 PHE A CA 1
ATOM 726 C C . PHE A 1 98 ? -8.813 -5.776 3.568 1.00 84.31 98 PHE A C 1
ATOM 728 O O . PHE A 1 98 ? -8.573 -5.988 2.383 1.00 84.31 98 PHE A O 1
ATOM 735 N N . GLY A 1 99 ? -10.041 -5.918 4.080 1.00 81.31 99 GLY A N 1
ATOM 736 C CA . GLY A 1 99 ? -11.170 -6.424 3.299 1.00 81.31 99 GLY A CA 1
ATOM 737 C C . GLY A 1 99 ? -11.515 -5.531 2.107 1.00 81.31 99 GLY A C 1
ATOM 738 O O . GLY A 1 99 ? -11.636 -6.022 0.986 1.00 81.31 99 GLY A O 1
ATOM 739 N N . ILE A 1 100 ? -11.617 -4.216 2.327 1.00 84.75 100 ILE A N 1
ATOM 740 C CA . ILE A 1 100 ? -11.938 -3.247 1.268 1.00 84.75 100 ILE A CA 1
ATOM 741 C C . ILE A 1 100 ? -10.832 -3.228 0.210 1.00 84.75 100 ILE A C 1
ATOM 743 O O . ILE A 1 100 ? -11.114 -3.327 -0.983 1.00 84.75 100 ILE A O 1
ATOM 747 N N . SER A 1 101 ? -9.570 -3.148 0.633 1.00 80.25 101 SER A N 1
ATOM 748 C CA . SER A 1 101 ? -8.434 -3.128 -0.287 1.00 80.25 101 SER A CA 1
ATOM 749 C C . SER A 1 101 ? -8.291 -4.433 -1.060 1.00 80.25 101 SER A C 1
ATOM 751 O O . SER A 1 101 ? -8.008 -4.398 -2.252 1.00 80.25 101 SER A O 1
ATOM 753 N N . PHE A 1 102 ? -8.541 -5.579 -0.428 1.00 81.94 102 PHE A N 1
ATOM 754 C CA . PHE A 1 102 ? -8.498 -6.871 -1.103 1.00 81.94 102 PHE A CA 1
ATOM 755 C C . PHE A 1 102 ? -9.563 -6.972 -2.195 1.00 81.94 102 PHE A C 1
ATOM 757 O O . PHE A 1 102 ? -9.246 -7.380 -3.311 1.00 81.94 102 PHE A O 1
ATOM 764 N N . VAL A 1 103 ? -10.802 -6.556 -1.911 1.00 84.62 103 VAL A N 1
ATOM 765 C CA . VAL A 1 103 ? -11.896 -6.551 -2.896 1.00 84.62 103 VAL A CA 1
ATOM 766 C C . VAL A 1 103 ? -11.606 -5.584 -4.045 1.00 84.62 103 VAL A C 1
ATOM 768 O O . VAL A 1 103 ? -11.801 -5.946 -5.201 1.00 84.62 103 VAL A O 1
ATOM 771 N N . LEU A 1 104 ? -11.090 -4.387 -3.756 1.00 83.62 104 LEU A N 1
ATOM 772 C CA . LEU A 1 104 ? -10.741 -3.408 -4.790 1.00 83.62 104 LEU A CA 1
ATOM 773 C C . LEU A 1 104 ? -9.581 -3.882 -5.674 1.00 83.62 104 LEU A C 1
ATOM 775 O O . LEU A 1 104 ? -9.677 -3.791 -6.896 1.00 83.62 104 LEU A O 1
ATOM 779 N N . CYS A 1 105 ? -8.508 -4.416 -5.084 1.00 82.38 105 CYS A N 1
ATOM 780 C CA . CYS A 1 105 ? -7.364 -4.923 -5.843 1.00 82.38 105 CYS A CA 1
ATOM 781 C C . CYS A 1 105 ? -7.737 -6.152 -6.676 1.00 82.38 105 CYS A C 1
ATOM 783 O O . CYS A 1 105 ? -7.410 -6.206 -7.859 1.00 82.38 105 CYS A O 1
ATOM 785 N N . SER A 1 106 ? -8.457 -7.111 -6.086 1.00 80.56 106 SER A N 1
ATOM 786 C CA . SER A 1 106 ? -8.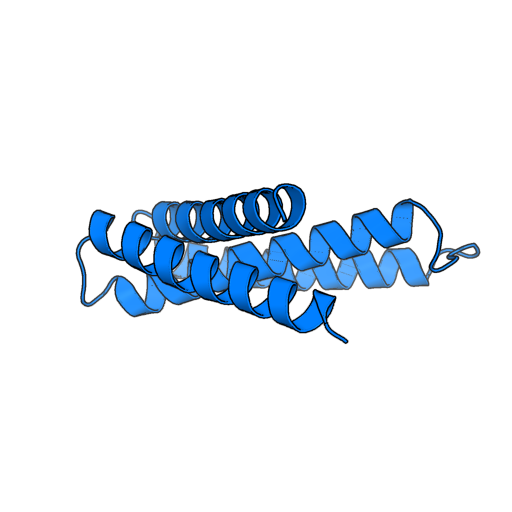881 -8.316 -6.804 1.00 80.56 106 SER A CA 1
ATOM 787 C C . SER A 1 106 ? -9.893 -7.989 -7.897 1.00 80.56 106 SER A C 1
ATOM 789 O O . SER A 1 106 ? -9.691 -8.396 -9.035 1.00 80.56 106 SER A O 1
ATOM 791 N N . GLY A 1 107 ? -10.921 -7.191 -7.601 1.00 82.69 107 GLY A N 1
ATOM 792 C CA . GLY A 1 107 ? -11.905 -6.748 -8.587 1.00 82.69 107 GLY A CA 1
ATOM 793 C C . GLY A 1 107 ? -11.276 -5.946 -9.727 1.00 82.69 107 GLY A C 1
ATOM 794 O O . GLY A 1 107 ? -11.542 -6.234 -10.890 1.00 82.69 107 GLY A O 1
ATOM 795 N N . GLY A 1 108 ? -10.390 -4.997 -9.412 1.00 80.44 108 GLY A N 1
ATOM 796 C CA . GLY A 1 108 ? -9.695 -4.180 -10.408 1.00 80.44 108 GLY A CA 1
ATOM 797 C C . GLY A 1 108 ? -8.776 -4.993 -11.319 1.00 80.44 108 GLY A C 1
ATOM 798 O O . GLY A 1 108 ? -8.833 -4.839 -12.535 1.00 80.44 108 GLY A O 1
ATOM 799 N N . LEU A 1 109 ? -7.975 -5.906 -10.759 1.00 80.06 109 LEU A N 1
ATOM 800 C CA . LEU A 1 109 ? -7.091 -6.773 -11.548 1.00 80.06 109 LEU A CA 1
ATOM 801 C C . LEU A 1 109 ? -7.865 -7.804 -12.375 1.00 80.06 109 LEU A C 1
ATOM 803 O O . LEU A 1 109 ? -7.442 -8.145 -13.475 1.00 80.06 109 LEU A O 1
ATOM 807 N N . ILE A 1 110 ? -8.995 -8.299 -11.864 1.00 82.50 110 ILE A N 1
ATOM 808 C CA . ILE A 1 110 ? -9.881 -9.188 -12.620 1.00 82.50 110 ILE A CA 1
ATOM 809 C C . ILE A 1 110 ? -10.487 -8.427 -13.802 1.00 82.50 110 ILE A C 1
ATOM 811 O O . ILE A 1 110 ? -10.402 -8.911 -14.925 1.00 82.50 110 ILE A O 1
ATOM 815 N N . LEU A 1 111 ? -11.033 -7.227 -13.588 1.00 81.94 111 LEU A N 1
ATOM 816 C CA . LEU A 1 111 ? -11.570 -6.396 -14.671 1.00 81.94 111 LEU A CA 1
ATOM 817 C C . LEU A 1 111 ? -10.501 -6.069 -15.721 1.00 81.94 111 LEU A C 1
ATOM 819 O O . LEU A 1 111 ? -10.755 -6.238 -16.908 1.00 81.94 111 LEU A O 1
ATOM 823 N N . ALA A 1 112 ? -9.293 -5.704 -15.284 1.00 78.25 112 ALA A N 1
ATOM 824 C CA . ALA A 1 112 ? -8.159 -5.443 -16.169 1.00 78.25 112 ALA A CA 1
ATOM 825 C C . ALA A 1 112 ? -7.676 -6.687 -16.934 1.00 78.25 112 ALA A C 1
ATOM 827 O O . ALA A 1 112 ? -7.006 -6.555 -17.948 1.00 78.25 112 ALA A O 1
ATOM 828 N N . SER A 1 113 ? -7.996 -7.899 -16.465 1.00 73.62 113 SER A N 1
ATOM 829 C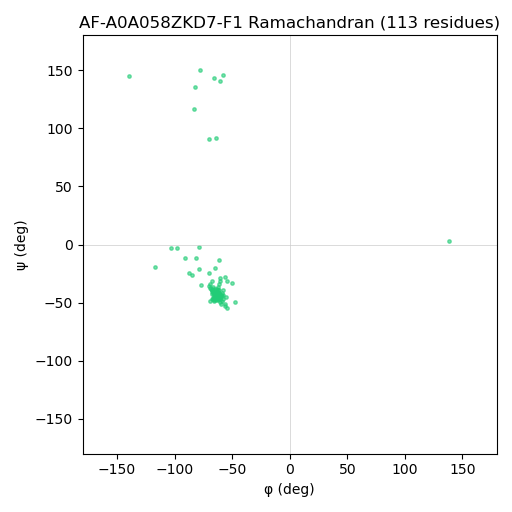 CA . SER A 1 113 ? -7.655 -9.140 -17.175 1.00 73.62 113 SER A CA 1
ATOM 830 C C . SER A 1 113 ? -8.627 -9.501 -18.304 1.00 73.62 113 SER A C 1
ATOM 832 O O . SER A 1 113 ? -8.327 -10.401 -19.085 1.00 73.62 113 SER A O 1
ATOM 834 N N . PHE A 1 114 ? -9.777 -8.823 -18.388 1.00 73.88 114 PHE A N 1
ATOM 835 C CA . PHE A 1 114 ? -10.785 -9.020 -19.439 1.00 73.88 114 PHE A CA 1
ATOM 836 C C . PHE A 1 114 ? -10.769 -7.930 -20.523 1.00 73.88 114 PHE A C 1
ATOM 838 O O . PHE A 1 114 ? -11.545 -8.018 -21.475 1.00 73.88 114 PHE A O 1
ATOM 845 N N . THR A 1 115 ? -9.916 -6.917 -20.370 1.00 57.28 115 THR A N 1
ATOM 846 C CA . THR A 1 115 ? -9.693 -5.808 -21.312 1.00 57.28 115 THR A CA 1
ATOM 847 C C . THR A 1 115 ? -8.347 -5.953 -21.991 1.00 57.28 115 THR A C 1
ATOM 849 O O . THR A 1 115 ? -8.288 -5.745 -23.220 1.00 57.28 115 THR A O 1
#

pLDDT: mean 74.62, std 5.78, range [55.56, 84.75]

Foldseek 3Di:
DVVLLVVLLVLLLLLLVLLLVLLPDDLVVLVVLLVCLQVVLVVLVVVLVPDPDNDCPDPSVVVSVVSNSSSVSSNNSSVLSSVCSVPDDSVVSSVVSSVVSSCCSSVVVVVVVVD

Solvent-accessible surface area (backbone atoms only — not comparable to full-atom values): 5956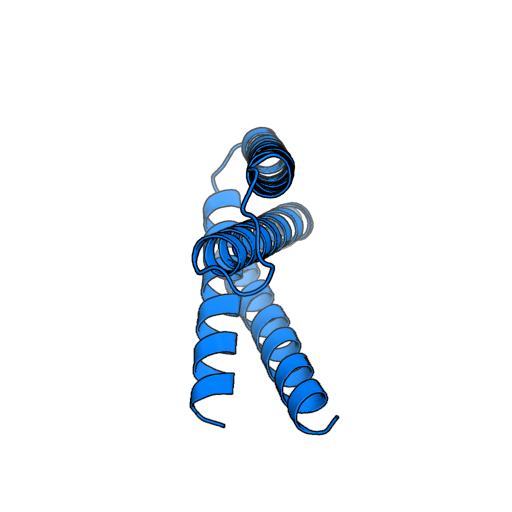 Å² total; per-residue (Å²): 108,71,68,54,50,51,52,14,47,52,52,11,49,49,18,16,49,35,16,47,60,39,66,84,41,59,76,62,59,44,57,50,49,37,51,51,36,51,52,48,34,50,51,47,52,53,56,48,68,70,39,97,81,64,46,87,83,36,73,64,44,54,50,45,51,50,52,34,52,50,36,51,39,36,35,50,12,31,51,51,28,66,69,37,59,82,80,45,59,66,75,56,43,28,54,48,46,25,52,53,39,28,52,50,41,37,52,51,53,52,56,61,73,77,109